Protein AF-A0A4U8SW03-F1 (afdb_monomer)

pLDDT: mean 77.73, std 12.49, range [42.41, 96.69]

InterPro domains:
  IPR011055 Duplicated hybrid motif [G3DSA:2.70.70.10] (1-64)
  IPR011055 Duplicated hybrid motif [SSF51261] (1-53)
  IPR016047 M23ase, beta-sheet core domain [PF01551] (1-40)

Organism: NCBI:txid1548018

Radius of gyration: 16.2 Å; Cα contacts (8 Å, |Δi|>4): 45; chains: 1; bounding box: 35×34×34 Å

Sequence (86 aa):
VKQGQEVKAGELIGYSGISGNANNTKAPHLHLEIKDDAKATGMNNRINPAFYLQAKVIESDFTKEEKQEQERCSKDMKKCLFDKKE

Foldseek 3Di:
DDPPDDDDPPDCPDFFDDPDPPPPDLDTDDDDWDAPDPPDPDPPRTDDCVVVDPPPPDPVNDDPVRVVLNVVCSVPVCCSGPVPDD

Solvent-accessible surface area (backbone atoms only — not comparable to full-atom values): 6008 Å² total; per-residue (Å²): 114,59,93,93,60,87,83,58,93,90,57,86,65,77,77,78,51,71,91,64,88,66,78,95,65,75,71,71,55,78,90,83,86,43,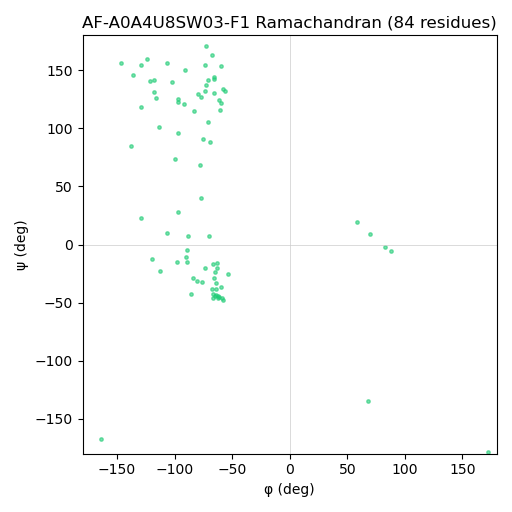62,88,50,93,83,54,65,88,78,52,62,60,48,71,54,71,83,79,43,87,79,78,72,52,85,85,70,54,50,74,66,56,52,50,49,52,53,51,32,58,75,44,47,68,57,52,75,71,59,70,76,128

Mean predicted aligned error: 9.39 Å

Secondary structure (DSSP, 8-state):
--TT----TT------B--SS-TT----B----EES-TT--TTTTEEPGGGT------GGGS-HHHHHHHHHHHH-HHHHHH----

Structure (mmCIF, N/CA/C/O backbone):
data_AF-A0A4U8SW03-F1
#
_entry.id   AF-A0A4U8SW03-F1
#
loop_
_atom_site.group_PDB
_atom_site.id
_atom_site.type_symbol
_atom_site.label_atom_id
_atom_site.label_alt_id
_atom_site.label_comp_id
_atom_site.label_asym_id
_atom_site.label_entity_id
_atom_site.label_seq_id
_atom_site.pdbx_PDB_ins_code
_atom_site.Cartn_x
_atom_site.Cartn_y
_atom_site.Cartn_z
_atom_site.occupancy
_atom_site.B_iso_or_equiv
_atom_site.auth_seq_id
_atom_site.auth_comp_id
_atom_site.auth_asym_id
_atom_site.auth_atom_id
_atom_site.pdbx_PDB_model_num
ATOM 1 N N . VAL A 1 1 ? -6.014 11.135 5.003 1.00 93.31 1 VAL A N 1
ATOM 2 C CA . VAL A 1 1 ? -7.378 10.824 5.508 1.00 93.31 1 VAL A CA 1
ATOM 3 C C . VAL A 1 1 ? -7.407 10.777 7.032 1.00 93.31 1 VAL A C 1
ATOM 5 O O . VAL A 1 1 ? -6.339 10.723 7.637 1.00 93.31 1 VAL A O 1
ATOM 8 N N . LYS A 1 2 ? -8.593 10.826 7.654 1.00 95.94 2 LYS A N 1
ATOM 9 C CA . LYS A 1 2 ? -8.796 10.715 9.116 1.00 95.94 2 LYS A CA 1
ATOM 10 C C . LYS A 1 2 ? -9.760 9.571 9.459 1.00 95.94 2 LYS A C 1
ATOM 12 O O . LYS A 1 2 ? -10.537 9.146 8.611 1.00 95.94 2 LYS A O 1
ATOM 17 N N . GLN A 1 3 ? -9.725 9.076 10.698 1.00 94.31 3 GLN A N 1
ATOM 18 C CA . GLN A 1 3 ? -10.659 8.040 11.158 1.00 94.31 3 GLN A CA 1
ATOM 19 C C . GLN A 1 3 ? -12.116 8.513 11.012 1.00 94.31 3 GLN A C 1
ATOM 21 O O . GLN A 1 3 ? -12.439 9.636 11.392 1.00 94.31 3 GLN A O 1
ATOM 26 N N . GLY A 1 4 ? -12.979 7.651 10.465 1.00 94.75 4 GLY A N 1
ATOM 27 C CA . GLY A 1 4 ? -14.396 7.950 10.213 1.00 94.75 4 GLY A CA 1
ATOM 28 C C . GLY A 1 4 ? -14.674 8.720 8.917 1.00 94.75 4 GLY A C 1
ATOM 29 O O . GLY A 1 4 ? -15.833 8.961 8.604 1.00 94.75 4 GLY A O 1
ATOM 30 N N . GLN A 1 5 ? -13.640 9.095 8.159 1.00 96.69 5 GLN A N 1
ATOM 31 C CA . GLN A 1 5 ? -13.801 9.730 6.853 1.00 96.69 5 GLN A CA 1
ATOM 32 C C . GLN A 1 5 ? -14.165 8.683 5.788 1.00 96.69 5 GLN A C 1
ATOM 34 O O . GLN A 1 5 ? -13.445 7.698 5.621 1.00 96.69 5 GLN A O 1
ATOM 39 N N . GLU A 1 6 ? -15.246 8.919 5.044 1.00 96.69 6 GLU A N 1
ATOM 40 C CA . GLU A 1 6 ? -15.548 8.173 3.818 1.00 96.69 6 GLU A CA 1
ATOM 41 C C . GLU A 1 6 ? -14.576 8.560 2.697 1.00 96.69 6 GLU A C 1
ATOM 43 O O . GLU A 1 6 ? -14.218 9.730 2.552 1.00 96.69 6 GLU A O 1
ATOM 48 N N . VAL A 1 7 ? -14.162 7.580 1.895 1.00 95.75 7 VAL A N 1
ATOM 49 C CA . VAL A 1 7 ? -13.236 7.766 0.769 1.00 95.75 7 VAL A CA 1
ATOM 50 C C .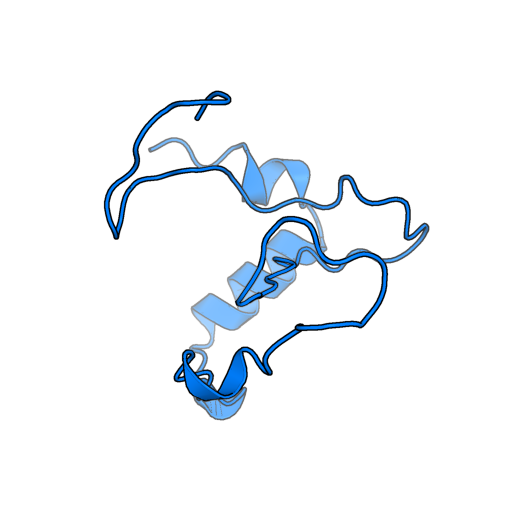 VAL A 1 7 ? -13.805 7.138 -0.495 1.00 95.75 7 VAL A C 1
ATOM 52 O O . VAL A 1 7 ? -14.591 6.190 -0.429 1.00 95.75 7 VAL A O 1
ATOM 55 N N . LYS A 1 8 ? -13.394 7.643 -1.659 1.00 96.69 8 LYS A N 1
ATOM 56 C CA . LYS A 1 8 ? -13.769 7.078 -2.965 1.00 96.69 8 LYS A CA 1
ATOM 57 C C . LYS A 1 8 ? -12.601 6.337 -3.613 1.00 96.69 8 LYS A C 1
ATOM 59 O O . LYS A 1 8 ? -11.434 6.614 -3.342 1.00 96.69 8 LYS A O 1
ATOM 64 N N . ALA A 1 9 ? -12.910 5.400 -4.508 1.00 93.25 9 ALA A N 1
ATOM 65 C CA . ALA A 1 9 ? -11.892 4.773 -5.346 1.00 93.25 9 ALA A CA 1
ATOM 66 C C . ALA A 1 9 ? -11.118 5.842 -6.143 1.00 93.25 9 ALA A C 1
ATOM 68 O O . ALA A 1 9 ? -11.724 6.726 -6.747 1.00 93.25 9 ALA A O 1
ATOM 69 N N . GLY A 1 10 ? -9.785 5.757 -6.124 1.00 91.19 10 GLY A N 1
ATOM 70 C CA . GLY A 1 10 ? -8.885 6.736 -6.747 1.00 91.19 10 GLY A CA 1
ATOM 71 C C . GLY A 1 10 ? -8.504 7.927 -5.859 1.00 91.19 10 GLY A C 1
ATOM 72 O O . GLY A 1 10 ? -7.662 8.725 -6.257 1.00 91.19 10 GLY A O 1
ATOM 73 N N . GLU A 1 11 ? -9.078 8.056 -4.660 1.00 95.38 11 GLU A N 1
ATOM 74 C CA . GLU A 1 11 ? -8.718 9.123 -3.725 1.00 95.38 11 GLU A CA 1
ATOM 75 C C . GLU A 1 11 ? -7.337 8.882 -3.093 1.00 95.38 11 GLU A C 1
ATOM 77 O O . GLU A 1 11 ? -7.002 7.769 -2.679 1.00 95.38 11 GLU A O 1
ATOM 82 N N . LEU A 1 12 ? -6.528 9.941 -2.990 1.00 91.62 12 LEU A N 1
ATOM 83 C CA . LEU A 1 12 ? -5.225 9.887 -2.332 1.00 91.62 12 LEU A CA 1
ATOM 84 C C . LEU A 1 12 ? -5.399 9.737 -0.813 1.00 91.62 12 LEU A C 1
ATOM 86 O O . LEU A 1 12 ? -5.718 10.694 -0.106 1.00 91.62 12 LEU A O 1
ATOM 90 N N . ILE A 1 13 ? -5.148 8.532 -0.296 1.00 94.44 13 ILE A N 1
ATOM 91 C CA . ILE A 1 13 ? -5.309 8.231 1.137 1.00 94.44 13 ILE A CA 1
ATOM 92 C C . ILE A 1 13 ? -4.008 8.287 1.947 1.00 94.44 13 ILE A C 1
ATOM 94 O O . ILE A 1 13 ? -4.051 8.377 3.175 1.00 94.44 13 ILE A O 1
ATOM 98 N N . GLY A 1 14 ? -2.857 8.293 1.280 1.00 90.06 14 GLY A N 1
ATOM 99 C CA . GLY A 1 14 ? -1.547 8.356 1.915 1.00 90.06 14 GLY A CA 1
ATOM 100 C C . GLY A 1 14 ? -0.416 8.164 0.913 1.00 90.06 14 GLY A C 1
ATOM 101 O O . GLY A 1 14 ? -0.653 7.978 -0.278 1.00 90.06 14 GLY A O 1
ATOM 102 N N . TYR A 1 15 ? 0.810 8.185 1.424 1.00 86.25 15 TYR A N 1
ATOM 103 C CA . TYR A 1 15 ? 2.027 7.969 0.648 1.00 86.25 15 TYR A CA 1
ATOM 104 C C . TYR A 1 15 ? 2.745 6.722 1.168 1.00 86.25 15 TYR A C 1
ATOM 1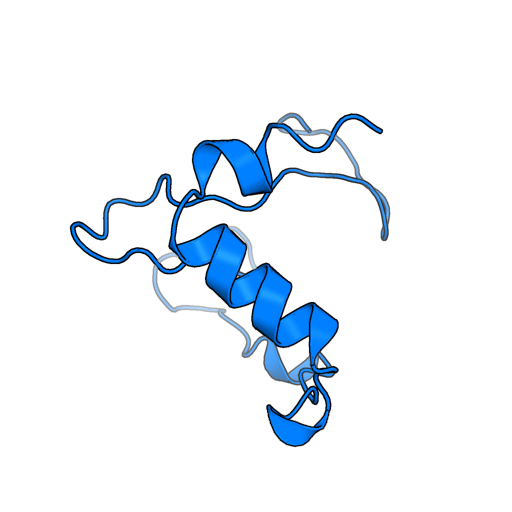06 O O . TYR A 1 15 ? 2.776 6.480 2.377 1.00 86.25 15 TYR A O 1
ATOM 114 N N . SER A 1 16 ? 3.323 5.932 0.262 1.00 83.25 16 SER A N 1
ATOM 115 C CA . SER A 1 16 ? 4.167 4.789 0.623 1.00 83.25 16 SER A CA 1
ATOM 116 C C . SER A 1 16 ? 5.379 5.237 1.444 1.00 83.25 16 SER A C 1
ATOM 118 O O . SER A 1 16 ? 5.856 6.364 1.318 1.00 83.25 16 SER A O 1
ATOM 120 N N . GLY A 1 17 ? 5.917 4.341 2.269 1.00 77.62 17 GLY A N 1
ATOM 121 C CA . GLY A 1 17 ? 7.057 4.659 3.120 1.00 77.62 17 GLY A CA 1
ATOM 122 C C . GLY A 1 17 ? 7.744 3.424 3.687 1.00 77.62 17 GLY A C 1
ATOM 123 O O . GLY A 1 17 ? 7.508 2.302 3.249 1.00 77.62 17 GLY A O 1
ATOM 124 N N . ILE A 1 18 ? 8.607 3.658 4.674 1.00 79.62 18 ILE A N 1
ATOM 125 C CA . ILE A 1 18 ? 9.396 2.629 5.375 1.00 79.62 18 ILE A CA 1
ATOM 126 C C . ILE A 1 18 ? 9.263 2.739 6.899 1.00 79.62 18 ILE A C 1
ATOM 128 O O . ILE A 1 18 ? 10.139 2.306 7.637 1.00 79.62 18 ILE A O 1
ATOM 132 N N . SER A 1 19 ? 8.181 3.344 7.394 1.00 81.69 19 SER A N 1
ATOM 133 C CA . SER A 1 19 ? 7.965 3.603 8.827 1.00 81.69 19 SER A CA 1
ATOM 134 C C . SER A 1 19 ? 7.700 2.345 9.669 1.00 81.69 19 SER A C 1
ATOM 136 O O . SER A 1 19 ? 7.325 2.458 10.833 1.00 81.69 19 SER A O 1
ATOM 138 N N . GLY A 1 20 ? 7.826 1.151 9.085 1.00 77.81 20 GLY A N 1
ATOM 139 C CA . GLY A 1 20 ? 7.693 -0.116 9.793 1.00 77.81 20 GLY A CA 1
ATOM 140 C C . GLY A 1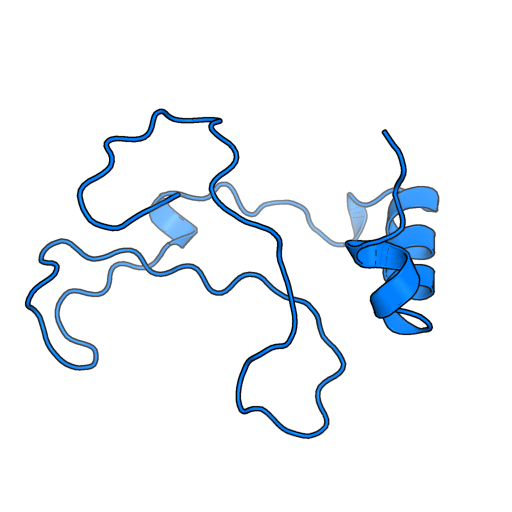 20 ? 8.892 -0.413 10.698 1.00 77.81 20 GLY A C 1
ATOM 141 O O . GLY A 1 20 ? 9.928 0.239 10.636 1.00 77.81 20 GLY A O 1
ATOM 142 N N . ASN A 1 21 ? 8.758 -1.450 11.524 1.00 73.44 21 ASN A N 1
ATOM 143 C CA . ASN A 1 21 ? 9.792 -1.876 12.477 1.00 73.44 21 ASN A CA 1
ATOM 144 C C . ASN A 1 21 ? 10.802 -2.886 11.883 1.00 73.44 21 ASN A C 1
ATOM 146 O O . ASN A 1 21 ? 11.609 -3.478 12.599 1.00 73.44 21 ASN A O 1
ATOM 150 N N . ALA A 1 22 ? 10.732 -3.150 10.575 1.00 69.12 22 ALA A N 1
ATOM 151 C CA . ALA A 1 22 ? 11.676 -4.032 9.901 1.00 69.12 22 ALA A CA 1
ATOM 152 C C . ALA A 1 22 ? 13.010 -3.291 9.714 1.00 69.12 22 ALA A C 1
ATOM 154 O O . ALA A 1 22 ? 13.222 -2.576 8.736 1.00 69.12 22 ALA A O 1
ATOM 155 N N . ASN A 1 23 ? 13.905 -3.434 10.691 1.00 59.59 23 ASN A N 1
ATOM 156 C CA . ASN A 1 23 ? 15.224 -2.809 10.654 1.00 59.59 23 ASN A CA 1
ATOM 157 C C . ASN A 1 23 ? 16.078 -3.404 9.515 1.00 59.59 23 ASN A C 1
ATOM 159 O O . ASN A 1 23 ? 16.035 -4.605 9.259 1.00 59.59 23 ASN A O 1
ATOM 163 N N . ASN A 1 24 ? 16.877 -2.562 8.850 1.00 61.12 24 ASN A N 1
ATOM 164 C CA . ASN A 1 24 ? 17.820 -2.907 7.768 1.00 61.12 24 ASN A CA 1
ATOM 165 C C . ASN A 1 24 ? 17.235 -3.338 6.408 1.00 61.12 24 ASN A C 1
ATOM 167 O O . ASN A 1 24 ? 18.007 -3.710 5.525 1.00 61.12 24 ASN A O 1
ATOM 171 N N . THR A 1 25 ? 15.925 -3.220 6.172 1.00 61.12 25 THR A N 1
ATOM 172 C CA . THR A 1 25 ? 15.372 -3.308 4.808 1.00 61.12 25 THR A CA 1
ATOM 173 C C . THR A 1 25 ? 15.160 -1.911 4.223 1.00 61.12 25 THR A C 1
ATOM 175 O O . THR A 1 25 ? 14.474 -1.070 4.798 1.00 61.12 25 THR A O 1
ATOM 178 N N . LYS A 1 26 ? 15.781 -1.644 3.067 1.00 64.12 26 LYS A N 1
ATOM 179 C CA . LYS A 1 26 ? 15.607 -0.403 2.288 1.00 64.12 26 LYS A CA 1
ATOM 180 C C . LYS A 1 26 ? 14.586 -0.576 1.160 1.00 64.12 26 LYS A C 1
ATOM 182 O O . LYS A 1 26 ? 14.699 0.083 0.133 1.00 64.12 26 LYS A O 1
ATOM 187 N N . ALA A 1 27 ? 13.622 -1.480 1.325 1.00 69.50 27 ALA A N 1
ATOM 188 C CA . ALA A 1 27 ? 12.594 -1.738 0.327 1.00 69.50 27 ALA A CA 1
ATOM 189 C C . ALA A 1 27 ? 11.316 -0.958 0.680 1.00 69.50 27 ALA A C 1
ATOM 191 O O . ALA A 1 27 ? 10.533 -1.446 1.500 1.00 69.50 27 ALA A O 1
ATOM 192 N N . PRO A 1 28 ? 11.078 0.239 0.110 1.00 73.69 28 PRO A N 1
ATOM 193 C CA . PRO A 1 28 ? 9.764 0.861 0.198 1.00 73.6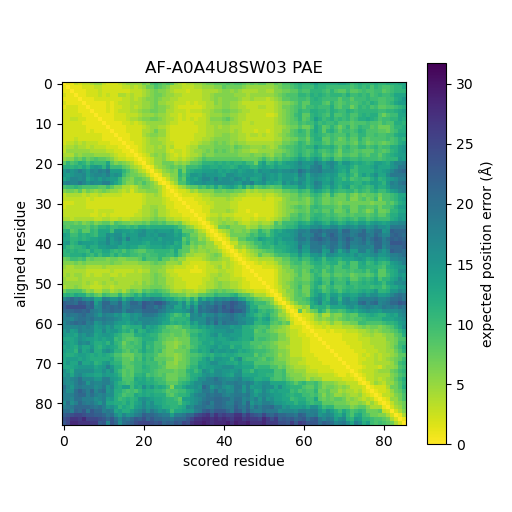9 28 PRO A CA 1
ATOM 194 C C . PRO A 1 28 ? 8.751 -0.053 -0.478 1.00 73.69 28 PRO A C 1
ATOM 196 O O . PRO A 1 28 ? 8.906 -0.424 -1.639 1.00 73.69 28 PRO A O 1
ATOM 199 N N . HIS A 1 29 ? 7.712 -0.421 0.251 1.00 78.06 29 HIS A N 1
ATOM 200 C CA . HIS A 1 29 ? 6.624 -1.222 -0.282 1.00 78.06 29 HIS A CA 1
ATOM 201 C C . HIS A 1 29 ? 5.322 -0.808 0.388 1.00 78.06 29 HIS A C 1
ATOM 203 O O . HIS A 1 29 ? 5.310 -0.256 1.490 1.00 78.06 29 HIS A O 1
ATOM 209 N N . LEU A 1 30 ? 4.216 -1.071 -0.297 1.00 85.38 30 LEU A N 1
ATOM 210 C CA . LEU A 1 30 ? 2.886 -0.930 0.268 1.00 85.38 30 LEU A CA 1
ATOM 211 C C . LEU A 1 30 ? 2.468 -2.278 0.859 1.00 85.38 30 LEU A C 1
ATOM 213 O O . LEU A 1 30 ? 2.395 -3.273 0.140 1.00 85.38 30 LEU A O 1
ATOM 217 N N . HIS A 1 31 ? 2.170 -2.308 2.156 1.00 88.00 31 HIS A N 1
ATOM 218 C CA . HIS A 1 31 ? 1.496 -3.450 2.770 1.00 88.00 31 HIS A CA 1
ATOM 219 C C . HIS A 1 31 ? -0.012 -3.311 2.554 1.00 88.00 31 HIS A C 1
ATOM 221 O O . HIS A 1 31 ? -0.621 -2.371 3.064 1.00 88.00 31 HIS A O 1
ATOM 227 N N . LEU A 1 32 ? -0.608 -4.232 1.798 1.00 88.44 32 LEU A N 1
ATOM 228 C CA . LEU A 1 32 ? -2.045 -4.267 1.530 1.00 88.44 32 LEU A CA 1
ATOM 229 C C . LEU A 1 32 ? -2.653 -5.543 2.116 1.00 88.44 32 LEU A C 1
ATOM 231 O O . LEU A 1 32 ? -2.224 -6.648 1.789 1.00 88.44 32 LEU A O 1
ATOM 235 N N . GLU A 1 33 ? -3.693 -5.393 2.935 1.00 88.88 33 GLU A N 1
ATOM 236 C CA . GLU A 1 33 ? -4.485 -6.509 3.461 1.00 88.88 33 GLU A CA 1
ATOM 237 C C . GLU A 1 33 ? -5.954 -6.357 3.057 1.00 88.88 33 GLU A C 1
ATOM 239 O O . GLU A 1 33 ? -6.499 -5.256 3.103 1.00 88.88 33 GLU A O 1
ATOM 244 N N . ILE A 1 34 ? -6.606 -7.474 2.718 1.00 89.31 34 ILE A N 1
ATOM 245 C CA . ILE A 1 34 ? -8.052 -7.550 2.470 1.00 89.31 34 ILE A CA 1
ATOM 246 C C . ILE A 1 34 ? -8.663 -8.500 3.504 1.00 89.31 34 ILE A C 1
ATOM 248 O O . ILE A 1 34 ? -8.144 -9.598 3.722 1.00 89.31 34 ILE A O 1
ATOM 252 N N . LYS A 1 35 ? -9.743 -8.065 4.160 1.00 88.62 35 LYS A N 1
ATOM 253 C CA . LYS A 1 35 ? -10.462 -8.811 5.206 1.00 88.62 35 LYS A CA 1
ATOM 254 C C . LYS A 1 35 ? -11.968 -8.702 4.978 1.00 88.62 35 LYS A C 1
ATOM 256 O O . LYS A 1 35 ? -12.415 -7.656 4.512 1.00 88.62 35 LYS A O 1
ATOM 261 N N . ASP A 1 36 ? -12.725 -9.749 5.306 1.00 84.00 36 ASP A N 1
ATOM 262 C CA . ASP A 1 36 ? -14.200 -9.701 5.263 1.00 84.00 36 ASP A CA 1
ATOM 263 C C . ASP A 1 36 ? -14.809 -9.030 6.509 1.00 84.00 36 ASP A C 1
ATOM 265 O O . ASP A 1 36 ? -15.814 -8.331 6.415 1.00 84.00 36 ASP A O 1
ATOM 269 N N . ASP A 1 37 ? -14.140 -9.176 7.653 1.00 82.62 37 ASP A N 1
ATOM 270 C CA . ASP A 1 37 ? -14.519 -8.627 8.946 1.00 82.62 37 ASP A CA 1
ATOM 271 C C . ASP A 1 37 ? -13.327 -7.882 9.551 1.00 82.62 37 ASP A C 1
ATOM 273 O O . ASP A 1 37 ? -12.268 -8.445 9.850 1.00 82.62 37 ASP A O 1
ATOM 277 N N . ALA A 1 38 ? -13.519 -6.583 9.769 1.00 69.94 38 ALA A N 1
ATOM 278 C CA . ALA A 1 38 ? -12.523 -5.708 10.370 1.00 69.94 38 ALA A CA 1
ATOM 279 C C . ALA A 1 38 ? -12.220 -6.044 11.845 1.00 69.94 38 ALA A C 1
ATOM 281 O O . ALA A 1 38 ? -11.202 -5.586 12.366 1.00 69.94 38 ALA A O 1
ATOM 282 N N . LYS A 1 39 ? -13.079 -6.818 12.527 1.00 74.88 39 LYS A N 1
ATOM 283 C CA . LYS A 1 39 ? -12.922 -7.197 13.944 1.00 74.88 39 LYS A CA 1
ATOM 284 C C . LYS A 1 39 ? -12.137 -8.493 14.153 1.00 74.88 39 LYS A C 1
ATOM 286 O O . LYS A 1 39 ? -11.779 -8.797 15.293 1.00 74.88 39 LYS A O 1
ATOM 291 N N . ALA A 1 40 ? -11.860 -9.251 13.094 1.00 69.44 40 ALA A N 1
ATOM 292 C CA . ALA A 1 40 ? -11.124 -10.502 13.200 1.00 69.44 40 ALA A CA 1
ATOM 293 C C . ALA A 1 40 ? -9.669 -10.257 13.644 1.00 69.44 40 ALA A C 1
ATOM 295 O O . ALA A 1 40 ? -8.948 -9.420 13.094 1.00 69.44 40 ALA A O 1
ATOM 296 N N . THR A 1 41 ? -9.223 -11.001 14.658 1.00 73.31 41 THR A N 1
ATOM 297 C CA . THR A 1 41 ? -7.861 -10.909 15.192 1.00 73.31 41 THR A CA 1
ATOM 298 C C . THR A 1 41 ? -6.920 -11.888 14.486 1.00 73.31 41 THR A C 1
ATOM 300 O O . THR A 1 41 ? -7.310 -12.966 14.033 1.00 73.31 41 THR A O 1
ATOM 303 N N . GLY A 1 42 ? -5.639 -11.521 14.395 1.00 73.25 42 GLY A N 1
ATOM 304 C CA . GLY A 1 42 ? -4.604 -12.398 13.844 1.00 73.25 42 GLY A CA 1
ATOM 305 C C . GLY A 1 42 ? -4.750 -12.658 12.339 1.00 73.25 42 GLY A C 1
ATOM 306 O O . GLY A 1 42 ? -4.905 -11.719 11.553 1.00 73.25 42 GLY A O 1
ATOM 307 N N . MET A 1 43 ? -4.611 -13.927 11.938 1.00 74.50 43 MET A N 1
ATOM 308 C CA . MET A 1 43 ? -4.682 -14.392 10.541 1.00 74.50 43 MET A CA 1
ATOM 309 C C . MET A 1 43 ? -6.095 -14.772 10.079 1.00 74.50 43 MET A C 1
ATOM 311 O O . MET A 1 43 ? -6.287 -15.058 8.900 1.00 74.50 43 MET A O 1
ATOM 315 N N . ASN A 1 44 ? -7.077 -14.745 10.978 1.00 81.06 44 ASN A N 1
ATOM 316 C CA . ASN A 1 44 ? -8.451 -15.104 10.649 1.00 81.06 44 ASN A CA 1
ATOM 317 C C . ASN A 1 44 ? -9.050 -14.096 9.658 1.00 81.06 44 ASN A C 1
ATOM 319 O O . ASN A 1 44 ? -8.744 -12.904 9.718 1.00 81.06 44 ASN A O 1
ATOM 323 N N . ASN A 1 45 ? -9.887 -14.589 8.742 1.00 83.12 45 ASN A N 1
ATOM 324 C CA . ASN A 1 45 ? -10.641 -13.796 7.764 1.00 83.12 45 ASN A CA 1
ATOM 325 C C . ASN A 1 45 ? -9.806 -12.919 6.812 1.00 83.12 45 ASN A C 1
ATOM 327 O O . ASN A 1 45 ? -10.323 -11.987 6.195 1.00 83.12 45 ASN A O 1
ATOM 331 N N . ARG A 1 46 ? -8.509 -13.209 6.659 1.00 86.56 46 ARG A N 1
ATOM 332 C CA . ARG A 1 46 ? -7.674 -12.579 5.631 1.00 86.56 46 ARG A CA 1
ATOM 333 C C . ARG A 1 46 ? -7.930 -13.250 4.288 1.00 86.56 46 ARG A C 1
ATOM 335 O O . ARG A 1 46 ? -7.841 -14.470 4.175 1.00 86.56 46 ARG A O 1
ATOM 342 N N . ILE A 1 47 ? -8.197 -12.448 3.267 1.00 88.38 47 ILE A N 1
ATOM 343 C CA . ILE A 1 47 ? -8.380 -12.919 1.895 1.00 88.38 47 ILE A CA 1
ATOM 344 C C . ILE A 1 47 ? -7.104 -12.621 1.113 1.00 88.38 47 ILE A C 1
ATOM 346 O O . ILE A 1 47 ? -6.508 -11.557 1.274 1.00 88.38 47 ILE A O 1
ATOM 350 N N . ASN A 1 48 ? -6.686 -13.552 0.255 1.00 87.25 48 ASN A N 1
ATOM 351 C CA . ASN A 1 48 ? -5.543 -13.344 -0.629 1.00 87.25 48 ASN A CA 1
ATOM 352 C C . ASN A 1 48 ? -5.807 -12.143 -1.572 1.00 87.25 48 ASN A C 1
ATOM 354 O O . ASN A 1 48 ? -6.706 -12.236 -2.417 1.00 87.25 48 ASN A O 1
ATOM 358 N N . PRO A 1 49 ? -5.029 -11.041 -1.489 1.00 88.62 49 PRO A N 1
ATOM 359 C CA . PRO A 1 49 ? -5.246 -9.863 -2.327 1.00 88.62 49 PRO A CA 1
ATOM 360 C C . PRO A 1 49 ? -5.068 -10.119 -3.826 1.00 88.62 49 PRO A C 1
ATOM 362 O O . PRO A 1 49 ? -5.617 -9.376 -4.636 1.00 88.62 49 PRO A O 1
ATOM 365 N N . ALA A 1 50 ? -4.363 -11.187 -4.216 1.00 85.38 50 ALA A N 1
ATOM 366 C CA . ALA A 1 50 ? -4.169 -11.556 -5.618 1.00 85.38 50 ALA A CA 1
ATOM 367 C C . ALA A 1 50 ? -5.477 -11.913 -6.353 1.00 85.38 50 ALA A C 1
ATOM 369 O O . ALA A 1 50 ? -5.495 -11.917 -7.579 1.00 85.38 50 ALA A O 1
ATOM 370 N N . PHE A 1 51 ? -6.576 -12.180 -5.635 1.00 87.31 51 PHE A N 1
ATOM 371 C CA . PHE A 1 51 ? -7.900 -12.333 -6.252 1.00 87.31 51 PHE A CA 1
ATOM 372 C C . PHE A 1 51 ? -8.515 -11.002 -6.713 1.00 87.31 51 PHE A C 1
ATOM 374 O O . PHE A 1 51 ? -9.403 -11.010 -7.560 1.00 87.31 51 PHE A O 1
ATOM 381 N N . TYR A 1 52 ? -8.049 -9.873 -6.171 1.00 86.31 52 TYR A N 1
ATOM 382 C CA . TYR A 1 52 ? -8.579 -8.531 -6.445 1.00 86.31 52 TYR A CA 1
ATOM 383 C C . TYR A 1 52 ? -7.587 -7.645 -7.198 1.00 86.31 52 TYR A C 1
ATOM 385 O O . TYR A 1 52 ? -7.980 -6.677 -7.844 1.00 86.31 52 TYR A O 1
ATOM 393 N N . LEU A 1 53 ? -6.296 -7.962 -7.109 1.00 83.81 53 LEU A N 1
ATOM 394 C CA . LEU A 1 53 ? -5.243 -7.263 -7.821 1.00 83.81 53 LEU A CA 1
ATOM 395 C C . LEU A 1 53 ? -4.881 -8.009 -9.097 1.00 83.81 53 LEU A C 1
ATOM 397 O O . LEU A 1 53 ? -4.425 -9.151 -9.062 1.00 83.81 53 LEU A O 1
ATOM 401 N N . GLN A 1 54 ? -4.935 -7.309 -10.224 1.00 73.88 54 GLN A N 1
ATOM 402 C CA . GLN A 1 54 ? -4.230 -7.734 -11.424 1.00 73.88 54 GLN A CA 1
ATOM 403 C C . GLN A 1 54 ? -2.739 -7.384 -11.285 1.00 73.88 54 GLN A C 1
ATOM 405 O O . GLN A 1 54 ? -2.221 -6.503 -11.960 1.00 73.88 54 GLN A 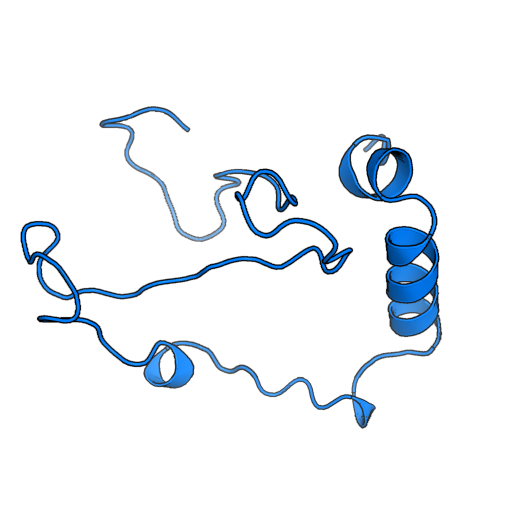O 1
ATOM 410 N N . ALA A 1 55 ? -2.035 -8.067 -10.379 1.00 62.66 55 ALA A N 1
ATOM 411 C CA . ALA A 1 55 ? -0.614 -7.844 -10.097 1.00 62.66 55 ALA A CA 1
ATOM 412 C C . ALA A 1 55 ? 0.315 -8.462 -11.165 1.00 62.66 55 ALA A C 1
ATOM 414 O O . ALA A 1 55 ? 1.341 -9.055 -10.844 1.00 62.66 55 ALA A O 1
ATOM 415 N N . LYS A 1 56 ? -0.056 -8.374 -12.447 1.00 56.84 56 LYS A N 1
ATOM 416 C CA . LYS A 1 56 ? 0.789 -8.810 -13.564 1.00 56.84 56 LYS A CA 1
ATOM 417 C C . LYS A 1 56 ? 1.482 -7.597 -14.171 1.00 56.84 56 LYS A C 1
ATOM 419 O O . LYS A 1 56 ? 1.109 -7.145 -15.243 1.00 56.84 56 LYS A O 1
ATOM 424 N N . VAL A 1 57 ? 2.466 -7.077 -13.451 1.00 58.22 57 VAL A N 1
ATOM 425 C CA . VAL A 1 57 ? 3.601 -6.400 -14.079 1.00 58.22 57 VAL A CA 1
ATOM 426 C C . VAL A 1 57 ? 4.779 -7.307 -13.772 1.00 58.22 57 VAL A C 1
ATOM 428 O O . VAL A 1 57 ? 5.227 -7.396 -12.629 1.00 58.22 57 VAL A O 1
ATOM 431 N N . ILE A 1 58 ? 5.175 -8.108 -14.754 1.00 62.50 58 ILE A N 1
ATOM 432 C CA . ILE A 1 58 ? 6.369 -8.946 -14.649 1.00 62.50 58 ILE A CA 1
ATOM 433 C C . ILE A 1 58 ? 7.569 -8.003 -14.771 1.00 62.50 58 ILE A C 1
ATOM 435 O O . ILE A 1 58 ? 7.465 -6.939 -15.370 1.00 62.50 58 ILE A O 1
ATOM 439 N N . GLU A 1 59 ? 8.730 -8.351 -14.215 1.00 62.38 59 GLU A N 1
ATOM 440 C CA . GLU A 1 59 ? 9.919 -7.488 -14.296 1.00 62.38 59 GLU A CA 1
ATOM 441 C C . GLU A 1 59 ? 10.286 -7.077 -15.744 1.00 62.38 59 GLU A C 1
ATOM 443 O O . GLU A 1 59 ? 10.924 -6.047 -15.974 1.00 62.38 59 GLU A O 1
ATOM 448 N N . SER A 1 60 ? 9.881 -7.891 -16.724 1.00 66.50 60 SER A N 1
ATOM 449 C CA . SER A 1 60 ? 9.996 -7.632 -18.162 1.00 66.50 60 SER A CA 1
ATOM 450 C C . SER A 1 60 ? 9.169 -6.448 -18.656 1.00 66.50 60 SER A C 1
ATOM 452 O O . SER A 1 60 ? 9.495 -5.885 -19.696 1.00 66.50 60 SER A O 1
ATOM 454 N N . ASP A 1 61 ? 8.113 -6.096 -17.932 1.00 77.12 61 ASP A N 1
ATOM 455 C CA . ASP A 1 61 ? 7.116 -5.112 -18.341 1.00 77.12 61 ASP A CA 1
ATOM 456 C C . ASP A 1 61 ? 7.511 -3.697 -17.891 1.00 77.12 61 ASP A C 1
ATOM 458 O O . ASP A 1 61 ? 6.976 -2.724 -18.415 1.00 77.12 61 ASP A O 1
ATOM 462 N N . PHE A 1 62 ? 8.474 -3.573 -16.965 1.00 76.31 62 PHE A N 1
ATOM 463 C CA . PHE A 1 62 ? 9.014 -2.273 -16.567 1.00 76.31 62 PHE A CA 1
ATOM 464 C C . PHE A 1 62 ? 9.917 -1.691 -17.650 1.00 76.31 62 PHE A C 1
ATOM 466 O O . PHE A 1 62 ? 10.860 -2.346 -18.120 1.00 76.31 62 PHE A O 1
ATOM 473 N N . THR A 1 63 ? 9.705 -0.418 -17.974 1.00 84.19 63 THR A N 1
ATOM 474 C CA . THR A 1 63 ? 10.616 0.316 -18.851 1.00 84.19 63 THR A CA 1
ATOM 475 C C . THR A 1 63 ? 11.971 0.537 -18.172 1.00 84.19 63 THR A C 1
ATOM 477 O O . THR A 1 63 ? 12.129 0.414 -16.952 1.00 84.19 63 THR A O 1
ATOM 480 N N . LYS A 1 64 ? 12.996 0.881 -18.961 1.00 86.25 64 LYS A N 1
ATOM 481 C CA . LYS A 1 64 ? 14.323 1.199 -18.411 1.00 86.25 64 LYS A CA 1
ATOM 482 C C . LYS A 1 64 ? 14.256 2.386 -17.452 1.00 86.25 64 LYS A C 1
ATOM 484 O O . LYS A 1 64 ? 14.946 2.384 -16.439 1.00 86.25 64 LYS A O 1
ATOM 489 N N . GLU A 1 65 ? 13.415 3.366 -17.760 1.00 83.88 65 GLU A N 1
ATOM 490 C CA . GLU A 1 65 ? 13.201 4.573 -16.967 1.00 83.88 65 GLU A CA 1
ATOM 491 C C . GLU A 1 65 ? 12.549 4.233 -15.622 1.00 83.88 65 GLU A C 1
ATOM 493 O O . GLU A 1 65 ? 12.989 4.727 -14.586 1.00 83.88 65 GLU A O 1
ATOM 498 N N . GLU A 1 66 ? 11.561 3.334 -15.610 1.00 78.00 66 GLU A N 1
ATOM 499 C CA . GLU A 1 66 ? 10.923 2.865 -14.375 1.00 78.00 66 GLU A CA 1
ATOM 500 C C . GLU A 1 66 ? 11.908 2.105 -13.482 1.00 78.00 66 GLU A C 1
ATOM 502 O O . GL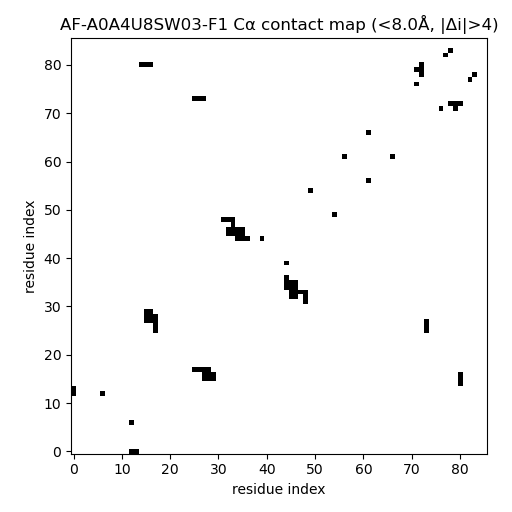U A 1 66 ? 11.968 2.357 -12.278 1.00 78.00 66 GLU A O 1
ATOM 507 N N . LYS A 1 67 ? 12.737 1.227 -14.064 1.00 80.75 67 LYS A N 1
ATOM 508 C CA . LYS A 1 67 ? 13.796 0.519 -13.322 1.00 80.75 67 LYS A CA 1
ATOM 509 C C . L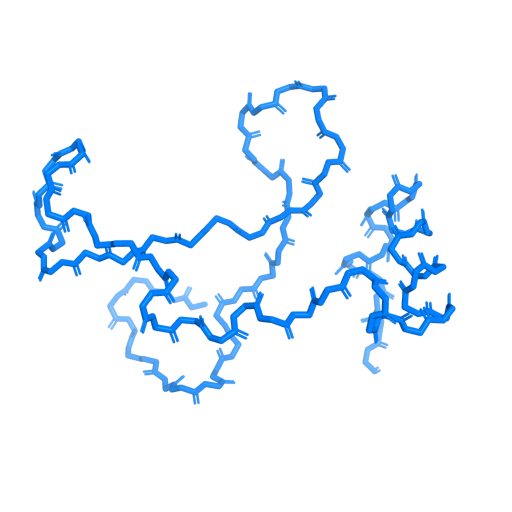YS A 1 67 ? 14.833 1.490 -12.749 1.00 80.75 67 LYS A C 1
ATOM 511 O O . LYS A 1 67 ? 15.201 1.381 -11.581 1.00 80.75 67 LYS A O 1
ATOM 516 N N . GLN A 1 68 ? 15.268 2.475 -13.535 1.00 83.12 68 GLN A N 1
ATOM 517 C CA . GLN A 1 68 ? 16.207 3.509 -13.083 1.00 83.12 68 GLN A CA 1
ATOM 518 C C . GLN A 1 68 ? 15.622 4.382 -11.972 1.00 83.12 68 GLN A C 1
ATOM 520 O O . GLN A 1 68 ? 16.334 4.736 -11.032 1.00 83.12 68 GLN A O 1
ATOM 525 N N . GLU A 1 69 ? 14.335 4.717 -12.048 1.00 78.38 69 GLU A N 1
ATOM 526 C CA . GLU A 1 69 ? 13.645 5.453 -10.994 1.00 78.38 69 GLU A CA 1
ATOM 527 C C . GLU A 1 69 ? 13.580 4.626 -9.705 1.00 78.38 69 GLU A C 1
ATOM 529 O O . GLU A 1 69 ? 13.913 5.139 -8.638 1.00 78.38 69 GLU A O 1
ATOM 534 N N . GLN A 1 70 ? 13.250 3.333 -9.789 1.00 75.56 70 GLN A N 1
ATOM 535 C CA . GLN A 1 70 ? 13.278 2.429 -8.634 1.00 75.56 70 GLN A CA 1
ATOM 536 C C . GLN A 1 70 ? 14.681 2.355 -8.005 1.00 75.56 70 GLN A C 1
ATOM 538 O O . GLN A 1 70 ? 14.826 2.511 -6.789 1.00 75.56 70 GLN A O 1
ATOM 543 N N . GLU A 1 71 ? 15.732 2.205 -8.817 1.00 78.94 71 GLU A N 1
ATOM 544 C CA . GLU A 1 71 ? 17.122 2.230 -8.348 1.00 78.94 71 GLU A CA 1
ATOM 545 C C . GLU A 1 71 ? 17.501 3.570 -7.704 1.00 78.94 71 GLU A C 1
ATOM 547 O O . GLU A 1 71 ? 18.109 3.593 -6.629 1.00 78.94 71 GLU A O 1
ATOM 552 N N . ARG A 1 72 ? 17.140 4.701 -8.320 1.00 81.44 72 ARG A N 1
ATOM 553 C CA . ARG A 1 72 ? 17.364 6.040 -7.757 1.00 81.44 72 ARG A CA 1
ATOM 554 C C . ARG A 1 72 ? 16.684 6.173 -6.394 1.00 81.44 72 ARG A C 1
ATOM 556 O O . ARG A 1 72 ? 17.318 6.609 -5.432 1.00 81.44 72 ARG A O 1
ATOM 563 N N . CYS A 1 73 ? 15.424 5.760 -6.302 1.00 71.62 73 CYS A N 1
ATOM 564 C CA . CYS A 1 73 ? 14.631 5.797 -5.079 1.00 71.62 73 CYS A CA 1
ATOM 565 C C . CYS A 1 73 ? 15.187 4.883 -3.982 1.00 71.62 73 CYS A C 1
ATOM 567 O O . CYS A 1 73 ? 15.134 5.249 -2.810 1.00 71.62 73 CYS A O 1
ATOM 569 N N . SER A 1 74 ? 15.797 3.748 -4.344 1.00 72.19 74 SER A N 1
ATOM 570 C CA . SER A 1 74 ? 16.486 2.866 -3.389 1.00 72.19 74 SER A CA 1
ATOM 571 C C . SER A 1 74 ? 17.730 3.509 -2.749 1.00 72.19 74 SER A C 1
ATOM 573 O O . SER A 1 74 ? 18.085 3.181 -1.613 1.00 72.19 74 SER A O 1
ATOM 575 N N . LYS A 1 75 ? 18.392 4.437 -3.460 1.00 75.19 75 LYS A N 1
ATOM 576 C CA . LYS A 1 75 ? 19.631 5.102 -3.021 1.00 75.19 75 LYS A CA 1
ATOM 577 C C . LYS A 1 75 ? 19.352 6.318 -2.138 1.00 75.19 75 LYS A C 1
ATOM 579 O O . LYS A 1 75 ? 20.027 6.487 -1.125 1.00 75.19 75 LYS A O 1
ATOM 584 N N . ASP A 1 76 ? 18.360 7.134 -2.498 1.00 72.12 76 ASP A N 1
ATOM 585 C CA . ASP A 1 76 ? 17.947 8.320 -1.734 1.00 72.12 76 ASP A CA 1
ATOM 586 C C . ASP A 1 76 ? 16.418 8.438 -1.660 1.00 72.12 76 ASP A C 1
ATOM 588 O O . ASP A 1 76 ? 15.741 9.108 -2.449 1.00 72.12 76 ASP A O 1
ATOM 592 N N . MET A 1 77 ? 15.875 7.732 -0.673 1.00 66.44 77 MET A N 1
ATOM 593 C CA . MET A 1 77 ? 14.442 7.527 -0.515 1.00 66.44 77 MET A CA 1
ATOM 594 C C . MET A 1 77 ? 13.701 8.748 0.033 1.00 66.44 77 MET A C 1
ATOM 596 O O . MET A 1 77 ? 12.555 8.979 -0.352 1.00 66.44 77 MET A O 1
ATOM 600 N N . LYS A 1 78 ? 14.345 9.555 0.890 1.00 64.19 78 LYS A N 1
ATOM 601 C CA . LYS A 1 78 ? 13.726 10.783 1.415 1.00 64.19 78 LYS A CA 1
ATOM 602 C C . LYS A 1 78 ? 13.436 11.753 0.274 1.00 64.19 78 LYS A C 1
ATOM 604 O O . LYS A 1 78 ? 12.315 12.232 0.148 1.00 64.19 78 LYS A O 1
ATOM 609 N N . LYS A 1 79 ? 14.415 11.941 -0.609 1.00 67.88 79 LYS A N 1
ATOM 610 C CA . LYS A 1 79 ? 14.264 12.780 -1.793 1.00 67.88 79 LYS A CA 1
ATOM 611 C C . LYS A 1 79 ? 13.281 12.194 -2.808 1.00 67.88 79 LYS A C 1
ATOM 613 O O . LYS A 1 79 ? 12.521 12.923 -3.431 1.00 67.88 79 LYS A O 1
ATOM 618 N N . CYS A 1 80 ? 13.276 10.875 -3.005 1.00 67.25 80 CYS A N 1
ATOM 619 C CA . CYS A 1 80 ? 12.365 10.257 -3.969 1.00 67.25 80 CYS A CA 1
ATOM 620 C C . CYS A 1 80 ? 10.880 10.366 -3.581 1.00 67.25 80 CYS A C 1
ATOM 622 O O . CYS A 1 80 ? 10.064 10.688 -4.443 1.00 67.25 80 CYS A O 1
ATOM 624 N N . LEU A 1 81 ? 10.533 10.084 -2.321 1.00 61.62 81 LEU A N 1
ATOM 625 C CA . LEU A 1 81 ? 9.135 10.011 -1.883 1.00 61.62 81 LEU A CA 1
ATOM 626 C C . LEU A 1 81 ? 8.539 11.377 -1.525 1.00 61.62 81 LEU A C 1
ATOM 628 O O . LEU A 1 81 ? 7.331 11.549 -1.660 1.00 61.62 81 LEU A O 1
ATOM 632 N N . PHE A 1 82 ? 9.362 12.327 -1.069 1.00 58.66 82 PHE A N 1
ATOM 633 C CA . PHE A 1 82 ? 8.868 13.560 -0.445 1.00 58.66 82 PHE A CA 1
ATOM 634 C C . PHE A 1 82 ? 9.280 14.858 -1.163 1.00 58.66 82 PHE A C 1
ATOM 636 O O . PHE A 1 82 ? 8.678 15.889 -0.882 1.00 58.66 82 PHE A O 1
ATOM 643 N N . ASP A 1 83 ? 10.227 14.824 -2.116 1.00 57.09 83 ASP A N 1
ATOM 644 C CA . ASP A 1 83 ? 10.668 16.017 -2.870 1.00 57.09 83 ASP A CA 1
ATOM 645 C C . ASP A 1 83 ? 10.172 16.060 -4.331 1.00 57.09 83 ASP A C 1
ATOM 647 O O . ASP A 1 83 ? 10.608 16.923 -5.102 1.00 57.09 83 ASP A O 1
ATOM 651 N N . LYS A 1 84 ? 9.255 15.171 -4.751 1.00 52.41 84 LYS A N 1
ATOM 652 C CA . LYS A 1 84 ? 8.524 15.378 -6.014 1.00 52.41 84 LYS A CA 1
ATOM 653 C C . LYS A 1 84 ? 7.582 16.573 -5.826 1.00 52.41 84 LYS A C 1
ATOM 655 O O . LYS A 1 84 ? 6.450 16.408 -5.390 1.00 52.41 84 LYS A O 1
ATOM 660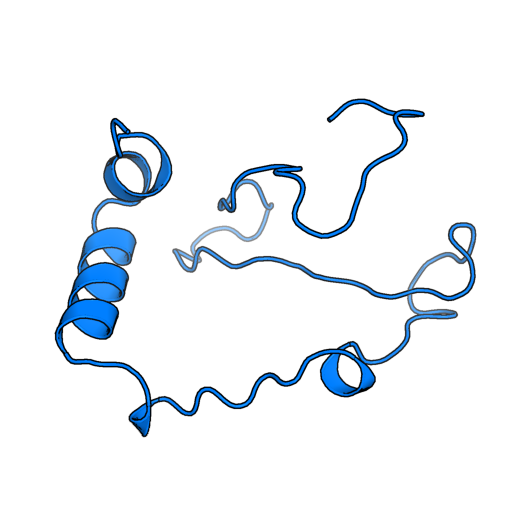 N N . LYS A 1 85 ? 8.088 17.780 -6.103 1.00 44.38 85 LYS A N 1
ATOM 661 C CA . LYS A 1 85 ? 7.253 18.962 -6.341 1.00 44.38 85 LYS A CA 1
ATOM 662 C C . LYS A 1 85 ? 6.357 18.654 -7.541 1.00 44.38 85 LYS A C 1
ATOM 664 O O . LYS A 1 85 ? 6.884 18.297 -8.595 1.00 44.38 85 LYS A O 1
ATOM 669 N N . GLU A 1 86 ? 5.050 18.735 -7.322 1.00 42.41 86 GLU A N 1
ATOM 670 C CA . GLU A 1 86 ? 4.030 18.755 -8.378 1.00 42.41 86 GLU A CA 1
ATOM 671 C C . GLU A 1 86 ? 4.226 19.949 -9.321 1.00 42.41 86 GLU A C 1
ATOM 673 O O . GLU A 1 86 ? 4.678 21.020 -8.840 1.00 42.41 86 GLU A O 1
#